Protein AF-A0A938ZQK8-F1 (afdb_monomer_lite)

Sequence (86 aa):
MSVIITQPLTLEEFLKLPETKPASEYINGEIIQKPMPKGRHSRLQGKLCAVINEVTENQKIAYAFPELYHVRIITYDKSRDENDEL

Foldseek 3Di:
DDPPPDDQADPVNVVPDDADVVGWDDDPSDIDRDDHDDVVVVVVLVVVQVVVCVPCVVVQQWHFDPPPVHGDTGGGDPVPCPPPDD

Structure (mmCIF, N/CA/C/O backbone):
data_AF-A0A938ZQK8-F1
#
_entry.id   AF-A0A938ZQK8-F1
#
loop_
_atom_site.group_PDB
_atom_site.id
_atom_site.type_symbol
_atom_site.label_atom_id
_atom_site.label_alt_id
_atom_site.label_comp_id
_atom_site.label_asym_id
_atom_site.label_entity_id
_atom_site.label_seq_id
_atom_site.pdbx_PDB_ins_code
_atom_site.Cartn_x
_atom_site.Cartn_y
_atom_site.Cartn_z
_atom_site.occupancy
_atom_site.B_iso_or_equiv
_atom_site.auth_seq_id
_atom_site.auth_comp_id
_atom_site.auth_asym_id
_atom_site.auth_atom_id
_atom_site.pdbx_PDB_model_num
ATOM 1 N N . MET A 1 1 ? -33.837 -10.238 24.082 1.00 36.53 1 MET A N 1
ATOM 2 C CA . MET A 1 1 ? -32.564 -10.072 23.350 1.00 36.53 1 MET A CA 1
ATOM 3 C C . MET A 1 1 ? -32.714 -8.837 22.482 1.00 36.53 1 MET A C 1
ATOM 5 O O . MET A 1 1 ? -33.630 -8.816 21.673 1.00 36.53 1 MET A O 1
ATOM 9 N N . SER A 1 2 ? -31.935 -7.783 22.734 1.00 37.22 2 SER A N 1
ATOM 10 C CA . SER A 1 2 ? -32.018 -6.546 21.949 1.00 37.22 2 SER A CA 1
ATOM 11 C C . SER A 1 2 ? -31.174 -6.723 20.691 1.00 37.22 2 SER A C 1
ATOM 13 O O . SER A 1 2 ? -29.973 -6.964 20.796 1.00 37.22 2 SER A O 1
ATOM 15 N N . VAL A 1 3 ? -31.803 -6.680 19.520 1.00 45.31 3 VAL A N 1
ATOM 16 C CA . VAL A 1 3 ? -31.090 -6.689 18.241 1.00 45.31 3 VAL A CA 1
ATOM 17 C C . VAL A 1 3 ? -30.560 -5.275 18.033 1.00 45.31 3 VAL A C 1
ATOM 19 O O . VAL A 1 3 ? -31.326 -4.361 17.739 1.00 45.31 3 VAL A O 1
ATOM 22 N N . ILE A 1 4 ? -29.259 -5.076 18.244 1.00 53.19 4 ILE A N 1
ATOM 23 C CA . ILE A 1 4 ? -28.597 -3.827 17.871 1.00 53.19 4 ILE A CA 1
ATOM 24 C C . ILE A 1 4 ? -28.425 -3.878 16.354 1.00 53.19 4 ILE A C 1
ATOM 26 O O . ILE A 1 4 ? -27.589 -4.617 15.844 1.00 53.19 4 ILE A O 1
ATOM 30 N N . ILE A 1 5 ? -29.248 -3.121 15.632 1.00 52.41 5 ILE A N 1
ATOM 31 C CA . ILE A 1 5 ? -29.013 -2.837 14.218 1.00 52.41 5 ILE A CA 1
ATOM 32 C C . ILE A 1 5 ? -27.910 -1.777 14.193 1.00 52.41 5 ILE A C 1
ATOM 34 O O . ILE A 1 5 ? -28.184 -0.581 14.269 1.00 52.41 5 ILE A O 1
ATOM 38 N N . THR A 1 6 ? -26.649 -2.207 14.182 1.00 62.44 6 THR A N 1
ATOM 39 C CA . THR A 1 6 ? -25.529 -1.317 13.866 1.00 62.44 6 THR A CA 1
ATOM 40 C C . THR A 1 6 ? -25.712 -0.859 12.430 1.00 62.44 6 THR A C 1
ATOM 42 O O . THR A 1 6 ? -25.691 -1.681 11.513 1.00 62.44 6 THR A O 1
ATOM 45 N N . GLN A 1 7 ? -25.945 0.440 12.231 1.00 68.94 7 GLN A N 1
ATOM 46 C CA . GLN A 1 7 ? -25.884 1.003 10.888 1.00 68.94 7 GLN A CA 1
ATOM 47 C C . GLN A 1 7 ? -24.484 0.714 10.325 1.00 68.94 7 GLN A C 1
ATOM 49 O O . GLN A 1 7 ? -23.504 0.909 11.052 1.00 68.94 7 GLN A O 1
ATOM 54 N N . PRO A 1 8 ? -24.378 0.193 9.092 1.00 73.12 8 PRO A N 1
ATOM 55 C CA . PRO A 1 8 ? -23.081 -0.044 8.479 1.00 73.12 8 PRO A CA 1
ATOM 56 C C . PRO A 1 8 ? -22.338 1.289 8.385 1.00 73.12 8 PRO A C 1
ATOM 58 O O . PRO A 1 8 ? -22.920 2.290 7.965 1.00 73.12 8 PRO A O 1
ATOM 61 N N . LEU A 1 9 ? -21.072 1.296 8.805 1.00 83.69 9 LEU A N 1
ATOM 62 C CA . LEU A 1 9 ? -20.215 2.475 8.728 1.00 83.69 9 LEU A CA 1
ATOM 63 C C . LEU A 1 9 ? -20.145 2.927 7.269 1.00 83.69 9 LEU A C 1
ATOM 65 O O . LEU A 1 9 ? -19.966 2.097 6.381 1.00 83.69 9 LEU A O 1
ATOM 69 N N . THR A 1 10 ? -20.277 4.219 6.999 1.00 91.44 10 THR A N 1
ATOM 70 C CA . THR A 1 10 ? -20.108 4.732 5.638 1.00 91.44 10 THR A CA 1
ATOM 71 C C . THR A 1 10 ? -18.628 4.885 5.286 1.00 91.44 10 THR A C 1
ATOM 73 O O . THR A 1 10 ? -17.768 5.065 6.151 1.00 91.44 10 THR A O 1
ATOM 76 N N . LEU A 1 11 ? -18.312 4.881 3.987 1.00 90.94 11 LEU A N 1
ATOM 77 C CA . LEU A 1 11 ? -16.951 5.158 3.517 1.00 90.94 11 LEU A CA 1
ATOM 78 C C . LEU A 1 11 ? -16.461 6.545 3.971 1.00 90.94 11 LEU A C 1
ATOM 80 O O . LEU A 1 11 ? -15.296 6.701 4.318 1.00 90.94 11 LEU A O 1
ATOM 84 N N . GLU A 1 12 ? -17.340 7.550 3.990 1.00 93.38 12 GLU A N 1
ATOM 85 C CA . GLU A 1 12 ? -16.978 8.908 4.409 1.00 93.38 12 GLU A CA 1
ATOM 86 C C . GLU A 1 12 ? -16.611 8.968 5.898 1.00 93.38 12 GLU A C 1
ATOM 88 O O . GLU A 1 12 ? -15.653 9.640 6.276 1.00 93.38 12 GLU A O 1
ATOM 93 N N . GLU A 1 13 ? -17.343 8.246 6.747 1.00 92.25 13 GLU A N 1
ATOM 94 C CA . GLU A 1 13 ? -17.017 8.132 8.170 1.00 92.25 13 GLU A CA 1
ATOM 95 C C . GLU A 1 13 ? -15.709 7.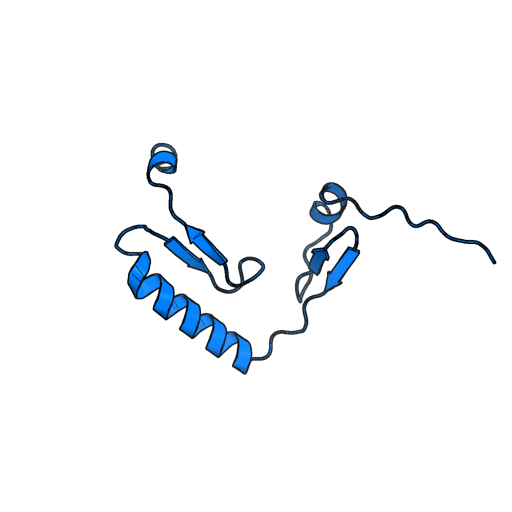371 8.383 1.00 92.25 13 GLU A C 1
ATOM 97 O O . GLU A 1 13 ? -14.887 7.803 9.188 1.00 92.25 13 GLU A O 1
ATOM 102 N N . PHE A 1 14 ? -15.477 6.293 7.626 1.00 92.00 14 PHE A N 1
ATOM 103 C CA . PHE A 1 14 ? -14.215 5.555 7.659 1.00 92.00 14 PHE A CA 1
ATOM 104 C C . PHE A 1 14 ? -13.012 6.447 7.322 1.00 92.00 14 PHE A C 1
ATOM 106 O O . PHE A 1 14 ? -12.024 6.434 8.050 1.00 92.00 14 PHE A O 1
ATOM 113 N N . LEU A 1 15 ? -13.106 7.267 6.269 1.00 92.31 15 LEU A N 1
ATOM 114 C CA . LEU A 1 15 ? -12.023 8.161 5.837 1.00 92.31 15 LEU A CA 1
ATOM 115 C C . LEU A 1 15 ? -11.690 9.272 6.84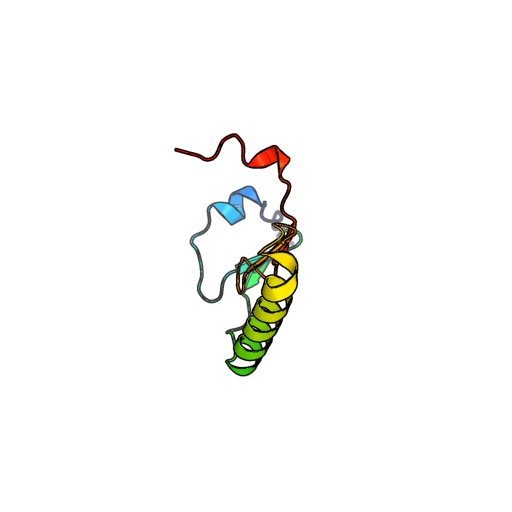9 1.00 92.31 15 LEU A C 1
ATOM 117 O O . LEU A 1 15 ? -10.623 9.873 6.758 1.00 92.31 15 LEU A O 1
ATOM 121 N N . LYS A 1 16 ? -12.582 9.558 7.808 1.00 94.19 16 LYS A N 1
ATOM 122 C CA . LYS A 1 16 ? -12.344 10.528 8.894 1.00 94.19 16 LYS A CA 1
ATOM 123 C C . LYS A 1 16 ? -11.638 9.909 10.105 1.00 94.19 16 LYS A C 1
ATOM 125 O O . LYS A 1 16 ? -11.223 10.646 10.999 1.00 94.19 16 LYS A O 1
ATOM 130 N N . LEU A 1 17 ? -11.528 8.581 10.173 1.00 91.44 17 LEU A N 1
ATOM 131 C CA . LEU A 1 17 ? -10.848 7.895 11.270 1.00 91.44 17 LEU A CA 1
ATOM 132 C C . LEU A 1 17 ? -9.326 8.100 11.184 1.00 91.44 17 LEU A C 1
ATOM 134 O O . LEU A 1 17 ? -8.779 8.247 10.092 1.00 91.44 17 LEU A O 1
ATOM 138 N N . PRO A 1 18 ? -8.615 8.101 12.325 1.00 93.25 18 PRO A N 1
ATOM 139 C CA . PRO A 1 18 ? -7.162 8.172 12.318 1.00 93.25 18 PRO A CA 1
ATOM 140 C C . PRO A 1 18 ? -6.545 6.926 11.670 1.00 93.25 18 PRO A C 1
ATOM 142 O O . PRO A 1 18 ? -7.018 5.805 11.866 1.00 93.25 18 PRO A O 1
ATOM 145 N N . GLU A 1 19 ? -5.435 7.126 10.962 1.00 90.12 19 GLU A N 1
ATOM 146 C CA . GLU A 1 19 ? -4.630 6.041 10.395 1.00 90.12 19 GLU A CA 1
ATOM 147 C C . GLU A 1 19 ? -4.128 5.075 11.483 1.00 90.12 19 GLU A C 1
ATOM 149 O O . GLU A 1 19 ? -3.704 5.482 12.570 1.00 90.12 19 GLU A O 1
ATOM 154 N N . THR A 1 20 ? -4.134 3.776 11.176 1.00 90.62 20 THR A N 1
ATOM 155 C CA . THR A 1 20 ? -3.753 2.696 12.101 1.00 90.62 20 THR A CA 1
ATOM 156 C C . THR A 1 20 ? -2.494 1.959 11.631 1.00 90.62 20 THR A C 1
ATOM 158 O O . THR A 1 20 ? -2.067 2.055 10.480 1.00 90.62 20 THR A O 1
ATOM 161 N N . LYS A 1 21 ? -1.852 1.208 12.537 1.00 86.38 21 LYS A N 1
ATOM 162 C CA . LYS A 1 21 ? -0.713 0.330 12.214 1.00 86.38 21 LYS A CA 1
ATOM 163 C C . LYS A 1 21 ? -0.901 -1.053 12.852 1.00 86.38 21 LYS A C 1
ATOM 165 O O . LYS A 1 21 ? -0.880 -1.136 14.079 1.00 86.38 21 LYS A O 1
ATOM 170 N N . PRO A 1 22 ? -1.029 -2.138 12.061 1.00 86.00 22 PRO A N 1
ATOM 171 C CA . PRO A 1 22 ? -1.212 -2.162 10.603 1.00 86.00 22 PRO A CA 1
ATOM 172 C C . PRO A 1 22 ? -2.475 -1.412 10.165 1.00 86.00 22 PRO A C 1
ATOM 174 O O . PRO A 1 22 ? -3.391 -1.271 10.975 1.00 86.00 22 PRO A O 1
ATOM 177 N N . ALA A 1 23 ? -2.494 -0.955 8.910 1.00 88.31 23 ALA A N 1
ATOM 178 C CA . ALA A 1 23 ? -3.597 -0.179 8.349 1.00 88.31 23 ALA A CA 1
ATOM 179 C C . ALA A 1 23 ? -4.930 -0.936 8.419 1.00 88.31 23 ALA A C 1
ATOM 181 O O . ALA A 1 23 ? -4.964 -2.170 8.384 1.00 88.31 23 ALA A O 1
ATOM 182 N N . SER A 1 24 ? -6.020 -0.185 8.485 1.00 91.12 24 SER A N 1
ATOM 183 C CA . SER A 1 24 ? -7.378 -0.711 8.418 1.00 91.12 24 SER A CA 1
ATOM 184 C C . SER A 1 24 ? -7.920 -0.625 6.991 1.00 91.12 24 SER A C 1
ATOM 186 O O . SER A 1 24 ? -7.604 0.302 6.252 1.00 91.12 24 SER A O 1
ATOM 188 N N . GLU A 1 25 ? -8.754 -1.585 6.610 1.00 90.25 25 GLU A N 1
ATOM 189 C CA . GLU A 1 25 ? -9.422 -1.664 5.315 1.00 90.25 25 GLU A CA 1
ATOM 190 C C . GLU A 1 25 ? -10.931 -1.582 5.514 1.00 90.25 25 GLU A C 1
ATOM 192 O O . GLU A 1 25 ? -11.483 -2.209 6.417 1.00 90.25 25 GLU A O 1
ATOM 197 N N . TYR A 1 26 ? -11.593 -0.807 4.660 1.00 91.12 26 TYR A N 1
ATOM 198 C CA . TYR A 1 26 ? -13.044 -0.730 4.616 1.00 91.12 26 TYR A CA 1
ATOM 199 C C . TYR A 1 26 ? -13.577 -1.664 3.534 1.00 91.12 26 TYR A C 1
ATOM 201 O O . TYR A 1 26 ? -13.295 -1.476 2.348 1.00 91.12 26 TYR A O 1
ATOM 209 N N . ILE A 1 27 ? -14.344 -2.674 3.940 1.00 90.12 27 ILE A N 1
ATOM 210 C CA . ILE A 1 27 ? -14.904 -3.686 3.043 1.00 90.12 27 ILE A CA 1
ATOM 211 C C . ILE A 1 27 ? -16.375 -3.874 3.414 1.00 90.12 27 ILE A C 1
ATOM 213 O O . ILE A 1 27 ? -16.693 -4.305 4.514 1.00 90.12 27 ILE A O 1
ATOM 217 N N . ASN A 1 28 ? -17.282 -3.548 2.489 1.00 88.88 28 ASN A N 1
ATOM 218 C CA . ASN A 1 28 ? -18.730 -3.775 2.625 1.00 88.88 28 ASN A CA 1
ATOM 219 C C . ASN A 1 28 ? -19.380 -3.212 3.911 1.00 88.88 28 ASN A C 1
ATOM 221 O O . ASN A 1 28 ? -20.294 -3.828 4.451 1.00 88.88 28 ASN A O 1
ATOM 225 N N . GLY A 1 29 ? -18.946 -2.042 4.391 1.00 87.06 29 GLY A N 1
ATOM 226 C CA . GLY A 1 29 ? -19.499 -1.432 5.613 1.00 87.06 29 GLY A CA 1
ATOM 227 C C . GLY A 1 29 ? -18.779 -1.827 6.902 1.00 87.06 29 GLY A C 1
ATOM 228 O O . GLY A 1 29 ? -19.145 -1.344 7.973 1.00 87.06 29 GLY A O 1
ATOM 229 N N . GLU A 1 30 ? -17.754 -2.676 6.810 1.00 88.44 30 GLU A N 1
ATOM 230 C CA . GLU A 1 30 ? -16.960 -3.152 7.941 1.00 88.44 30 GLU A CA 1
ATOM 231 C C . GLU A 1 30 ? -15.522 -2.628 7.877 1.00 88.44 30 GLU A C 1
ATOM 233 O O . GLU A 1 30 ? -14.962 -2.428 6.798 1.00 88.44 30 GLU A O 1
ATOM 238 N N . ILE A 1 31 ? -14.912 -2.440 9.051 1.00 90.88 31 ILE A N 1
ATOM 239 C CA . ILE A 1 31 ? -13.484 -2.145 9.187 1.00 90.88 31 ILE A CA 1
ATOM 240 C C . ILE A 1 31 ? -12.746 -3.435 9.540 1.00 90.88 31 ILE A C 1
ATOM 242 O O . ILE A 1 31 ? -12.993 -4.028 10.590 1.00 90.88 31 ILE A O 1
ATOM 246 N N . ILE A 1 32 ? -11.784 -3.826 8.709 1.00 91.25 32 ILE A N 1
ATOM 247 C CA . ILE A 1 32 ? -10.925 -4.991 8.922 1.00 91.25 32 ILE A CA 1
ATOM 248 C C . ILE A 1 32 ? -9.481 -4.514 9.044 1.00 91.25 32 ILE A C 1
ATOM 250 O O . ILE A 1 32 ? -8.955 -3.858 8.152 1.00 91.25 32 ILE A O 1
ATOM 254 N N . GLN A 1 33 ? -8.804 -4.842 10.143 1.00 89.38 33 GLN A N 1
ATOM 255 C CA . GLN A 1 33 ? -7.395 -4.487 10.299 1.00 89.38 33 GLN A CA 1
ATOM 256 C C . GLN A 1 33 ? -6.498 -5.464 9.533 1.00 89.38 33 GLN A C 1
ATOM 258 O O . GLN A 1 33 ? -6.652 -6.684 9.649 1.00 89.38 33 GLN A O 1
ATOM 263 N N . LYS A 1 34 ? -5.521 -4.944 8.781 1.00 85.81 34 LYS A N 1
ATOM 264 C CA . LYS A 1 34 ? -4.552 -5.783 8.073 1.00 85.81 34 LYS A CA 1
ATOM 265 C C . LYS A 1 34 ? -3.747 -6.633 9.060 1.00 85.81 34 LYS A C 1
ATOM 267 O O . LYS A 1 34 ? -3.401 -6.175 10.153 1.00 85.81 34 LYS A O 1
ATOM 272 N N . PRO A 1 35 ? -3.369 -7.861 8.674 1.00 85.44 35 PRO A N 1
ATOM 273 C CA . PRO A 1 35 ? -2.416 -8.628 9.456 1.00 85.44 35 PRO A CA 1
ATOM 274 C C . PRO A 1 35 ? -1.063 -7.910 9.480 1.00 85.44 35 PRO A C 1
ATOM 276 O O . PRO A 1 35 ? -0.665 -7.261 8.511 1.00 85.44 35 PRO A O 1
ATOM 279 N N . MET A 1 36 ? -0.325 -8.070 10.580 1.00 85.88 36 MET A N 1
ATOM 280 C CA . MET A 1 36 ? 1.036 -7.547 10.682 1.00 85.88 36 MET A CA 1
ATOM 281 C C . MET A 1 36 ? 1.889 -8.092 9.522 1.00 85.88 36 MET A C 1
ATOM 283 O O . MET A 1 36 ? 1.950 -9.319 9.343 1.00 85.88 36 MET A O 1
ATOM 287 N N . PRO A 1 37 ? 2.548 -7.227 8.730 1.00 76.69 37 PRO A N 1
ATOM 288 C CA . PRO A 1 37 ? 3.347 -7.677 7.604 1.00 76.69 37 PRO A CA 1
ATOM 289 C C . PRO A 1 37 ? 4.492 -8.565 8.098 1.00 76.69 37 PRO A C 1
ATOM 291 O O . PRO A 1 37 ? 5.228 -8.229 9.025 1.00 76.69 37 PRO A O 1
ATOM 294 N N . LYS A 1 38 ? 4.648 -9.732 7.469 1.00 80.94 38 LYS A N 1
ATOM 295 C CA . LYS A 1 38 ? 5.769 -10.644 7.724 1.00 80.94 38 LYS A CA 1
ATOM 296 C C . LYS A 1 38 ? 6.818 -10.442 6.636 1.00 80.94 38 LYS A C 1
ATOM 298 O O . LYS A 1 38 ? 6.487 -10.499 5.454 1.00 80.94 38 LYS A O 1
ATOM 303 N N . GLY A 1 39 ? 8.095 -10.321 7.009 1.00 79.38 39 GLY A N 1
ATOM 304 C CA . GLY A 1 39 ? 9.171 -9.933 6.079 1.00 79.38 39 GLY A CA 1
ATOM 305 C C . GLY A 1 39 ? 9.315 -10.793 4.811 1.00 79.38 39 GLY A C 1
ATOM 306 O O . GLY A 1 39 ? 9.738 -10.289 3.772 1.00 79.38 39 GLY A O 1
ATOM 307 N N . ARG A 1 40 ? 8.909 -12.073 4.838 1.00 83.06 40 ARG A N 1
ATOM 308 C CA . ARG A 1 40 ? 8.874 -12.923 3.629 1.00 83.06 40 ARG A CA 1
ATOM 309 C C . ARG A 1 40 ? 7.873 -12.418 2.586 1.00 83.06 40 ARG A C 1
ATOM 311 O O . ARG A 1 40 ? 8.197 -12.407 1.402 1.00 83.06 40 ARG A O 1
ATOM 318 N N . HIS A 1 41 ? 6.694 -11.988 3.029 1.00 80.81 41 HIS A N 1
ATOM 319 C CA . HIS A 1 41 ? 5.658 -11.450 2.152 1.00 80.81 41 HIS A CA 1
ATOM 320 C C . HIS A 1 41 ? 6.087 -10.094 1.588 1.00 80.81 41 HIS A C 1
ATOM 322 O O . HIS A 1 41 ? 6.004 -9.903 0.380 1.00 80.81 41 HIS A O 1
ATOM 328 N N . SER A 1 42 ? 6.671 -9.220 2.414 1.00 82.31 42 SER A N 1
ATOM 329 C CA . SER A 1 42 ? 7.200 -7.925 1.960 1.00 82.31 42 SER A CA 1
ATOM 330 C C . SER A 1 42 ? 8.311 -8.085 0.915 1.00 82.31 42 SER A C 1
ATOM 332 O O . SER A 1 42 ? 8.348 -7.361 -0.077 1.00 82.31 42 SER A O 1
ATOM 334 N N . ARG A 1 43 ? 9.192 -9.087 1.067 1.00 87.00 43 ARG A N 1
ATOM 335 C CA . ARG A 1 43 ? 10.239 -9.371 0.070 1.00 87.00 43 ARG A CA 1
ATOM 336 C C . ARG A 1 43 ? 9.662 -9.850 -1.264 1.00 87.00 43 ARG A C 1
ATOM 338 O O . ARG A 1 43 ? 10.178 -9.467 -2.311 1.00 87.00 43 ARG A O 1
ATOM 345 N N . LEU A 1 44 ? 8.635 -10.701 -1.238 1.00 88.56 44 LEU A N 1
ATOM 346 C CA . LEU A 1 44 ? 7.958 -11.157 -2.455 1.00 88.56 44 LEU A CA 1
ATOM 347 C C . LEU A 1 44 ? 7.241 -9.993 -3.151 1.00 88.56 44 LEU A C 1
ATOM 349 O O . LEU A 1 44 ? 7.395 -9.821 -4.356 1.00 88.56 44 LEU A O 1
ATOM 353 N N . GLN A 1 45 ? 6.526 -9.177 -2.378 1.00 87.25 45 GLN A N 1
ATOM 354 C CA . GLN A 1 45 ? 5.816 -7.994 -2.854 1.00 87.25 45 GLN A CA 1
ATOM 355 C C . GLN A 1 45 ? 6.759 -7.015 -3.559 1.00 87.25 45 GLN A C 1
ATOM 357 O O . GLN A 1 45 ? 6.516 -6.649 -4.705 1.00 87.25 45 GLN A O 1
ATOM 362 N N . GLY A 1 46 ? 7.875 -6.661 -2.913 1.00 89.19 46 GLY A N 1
ATOM 363 C CA . GLY A 1 46 ? 8.861 -5.746 -3.487 1.00 89.19 46 GLY A CA 1
ATOM 364 C C . GLY A 1 46 ? 9.472 -6.273 -4.786 1.00 89.19 46 GLY A C 1
ATOM 365 O O . GLY A 1 46 ? 9.596 -5.524 -5.750 1.00 89.19 46 GLY A O 1
ATOM 366 N N . LYS A 1 47 ? 9.791 -7.574 -4.854 1.00 92.44 47 LYS A N 1
ATOM 367 C CA . LYS A 1 47 ? 10.299 -8.194 -6.089 1.00 92.44 47 LYS A CA 1
ATOM 368 C C . LYS A 1 47 ? 9.280 -8.154 -7.222 1.00 92.44 47 LYS A C 1
ATOM 370 O O . LYS A 1 47 ? 9.656 -7.867 -8.351 1.00 92.44 47 LYS A O 1
ATOM 375 N N . LEU A 1 48 ? 8.014 -8.443 -6.929 1.00 90.88 48 LEU A N 1
ATOM 376 C CA . LEU A 1 48 ? 6.954 -8.399 -7.930 1.00 90.88 48 LEU A CA 1
ATOM 377 C C . LEU A 1 48 ? 6.761 -6.977 -8.471 1.00 90.88 48 LEU A C 1
ATOM 379 O O . LEU A 1 48 ? 6.736 -6.796 -9.684 1.00 90.88 48 LEU A O 1
ATOM 383 N N . CYS A 1 49 ? 6.687 -5.973 -7.589 1.00 91.75 49 CYS A N 1
ATOM 384 C CA . CYS A 1 49 ? 6.594 -4.569 -7.997 1.00 91.75 49 CYS A CA 1
ATOM 385 C C . CYS A 1 49 ? 7.778 -4.153 -8.879 1.00 91.75 49 CYS A C 1
ATOM 387 O O . CYS A 1 49 ? 7.566 -3.531 -9.914 1.00 91.75 49 CYS A O 1
ATOM 389 N N . ALA A 1 50 ? 9.003 -4.546 -8.511 1.00 92.69 50 ALA A N 1
ATOM 390 C CA . ALA A 1 50 ? 10.198 -4.228 -9.289 1.00 92.69 50 ALA A CA 1
ATOM 391 C C . ALA A 1 50 ? 10.143 -4.805 -10.713 1.00 92.69 50 ALA A C 1
ATOM 393 O O . ALA A 1 50 ? 10.393 -4.078 -11.668 1.00 92.69 50 ALA A O 1
ATOM 394 N N . VAL A 1 51 ? 9.754 -6.078 -10.859 1.00 94.94 51 VAL A N 1
ATOM 395 C CA . VAL A 1 51 ? 9.640 -6.733 -12.175 1.00 94.94 51 VAL A CA 1
ATOM 396 C C . VAL A 1 51 ? 8.565 -6.078 -13.044 1.00 94.94 51 VAL A C 1
ATOM 398 O O . VAL A 1 51 ? 8.745 -5.956 -14.250 1.00 94.94 51 VAL A O 1
ATOM 401 N N . ILE A 1 52 ? 7.449 -5.638 -12.454 1.00 92.25 52 ILE A N 1
ATOM 402 C CA . ILE A 1 52 ? 6.407 -4.928 -13.208 1.00 92.25 52 ILE A CA 1
ATOM 403 C C . ILE A 1 52 ? 6.940 -3.578 -13.702 1.00 92.25 52 ILE A C 1
ATOM 405 O O . ILE A 1 52 ? 6.848 -3.295 -14.894 1.00 92.25 52 ILE A O 1
ATOM 409 N N . ASN A 1 53 ? 7.545 -2.783 -12.814 1.00 93.06 53 ASN A N 1
ATOM 410 C CA . ASN A 1 53 ? 8.050 -1.450 -13.160 1.00 93.06 53 ASN A CA 1
ATOM 411 C C . ASN A 1 53 ? 9.144 -1.490 -14.223 1.00 93.06 53 ASN A C 1
ATOM 413 O O . ASN A 1 53 ? 9.142 -0.651 -15.119 1.00 93.06 53 ASN A O 1
ATOM 417 N N . GLU A 1 54 ? 10.021 -2.496 -14.186 1.00 95.44 54 GLU A N 1
ATOM 418 C CA . GLU A 1 54 ? 11.055 -2.692 -15.207 1.00 95.44 54 GLU A CA 1
ATOM 419 C C . GLU A 1 54 ? 10.471 -2.720 -16.631 1.00 95.44 54 GLU A C 1
ATOM 421 O O . GLU A 1 54 ? 11.069 -2.182 -17.564 1.00 95.44 54 GLU A O 1
ATOM 426 N N . VAL A 1 55 ? 9.276 -3.296 -16.792 1.00 94.12 55 VAL A N 1
ATOM 427 C CA . VAL A 1 55 ? 8.603 -3.419 -18.090 1.00 94.12 55 VAL A CA 1
ATOM 428 C C . VAL A 1 55 ? 7.719 -2.205 -18.401 1.00 94.12 55 VAL A C 1
ATOM 430 O O . VAL A 1 55 ? 7.593 -1.831 -19.567 1.00 94.12 55 VAL A O 1
ATOM 433 N N . THR A 1 56 ? 7.091 -1.584 -17.398 1.00 92.31 56 THR A N 1
ATOM 434 C CA . THR A 1 56 ? 5.997 -0.620 -17.626 1.00 92.31 56 THR A CA 1
ATOM 435 C C . THR A 1 56 ? 6.358 0.848 -17.411 1.00 92.31 56 THR A C 1
ATOM 437 O O . THR A 1 56 ? 5.690 1.713 -17.982 1.00 92.31 56 THR A O 1
ATOM 440 N N . GLU A 1 57 ? 7.386 1.154 -16.617 1.00 89.19 57 GLU A N 1
ATOM 441 C CA . GLU A 1 57 ? 7.660 2.517 -16.138 1.00 89.19 57 GLU A CA 1
ATOM 442 C C . GLU A 1 57 ? 8.278 3.412 -17.221 1.00 89.19 57 GLU A C 1
ATOM 444 O O . GLU A 1 57 ? 7.797 4.519 -17.459 1.00 89.19 57 GLU A O 1
ATOM 449 N N . ASN A 1 58 ? 9.278 2.913 -17.959 1.00 89.62 58 ASN A N 1
ATOM 450 C CA . ASN A 1 58 ? 9.966 3.683 -19.010 1.00 89.62 58 ASN A CA 1
ATOM 451 C C . ASN A 1 58 ? 9.024 4.145 -20.129 1.00 89.62 58 ASN A C 1
ATOM 453 O O . ASN A 1 58 ? 9.182 5.230 -20.685 1.00 89.62 58 ASN A O 1
ATOM 457 N N . GLN A 1 59 ? 8.041 3.311 -20.470 1.00 89.56 59 GLN A N 1
ATOM 458 C CA . GLN A 1 59 ? 7.041 3.625 -21.492 1.00 89.56 59 GLN A CA 1
ATOM 459 C C . GLN A 1 59 ? 5.849 4.402 -20.922 1.00 89.56 59 GLN A C 1
ATOM 461 O O . GLN A 1 59 ? 4.919 4.705 -21.668 1.00 89.56 59 GLN A O 1
ATOM 466 N N . LYS A 1 60 ? 5.871 4.713 -19.617 1.00 88.19 60 LYS A N 1
ATOM 467 C CA . LYS A 1 60 ? 4.756 5.286 -18.865 1.00 88.19 60 LYS A CA 1
ATOM 468 C C . LYS A 1 60 ? 3.451 4.545 -19.170 1.00 88.19 60 LYS A C 1
ATOM 470 O O . LYS A 1 60 ? 2.463 5.136 -19.573 1.00 88.19 60 LYS A O 1
ATOM 475 N N . ILE A 1 61 ? 3.460 3.220 -19.057 1.00 89.25 61 ILE A N 1
ATOM 476 C CA . ILE A 1 61 ? 2.255 2.394 -1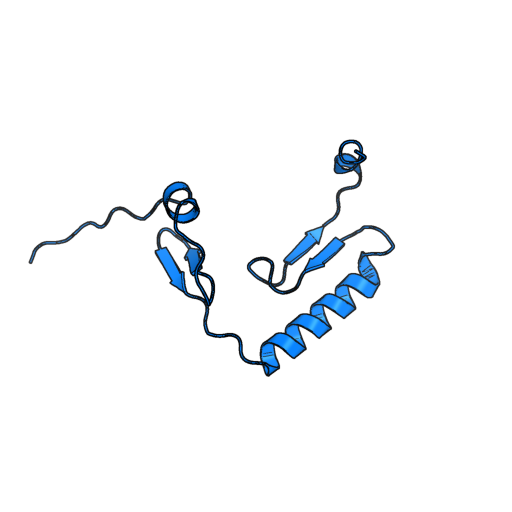9.239 1.00 89.25 61 ILE A CA 1
ATOM 477 C C . ILE A 1 61 ? 1.598 2.151 -17.889 1.00 89.25 61 ILE A C 1
ATOM 479 O O . ILE A 1 61 ? 0.375 2.196 -17.762 1.00 89.25 61 ILE A O 1
ATOM 483 N N . ALA A 1 62 ? 2.409 1.876 -16.872 1.00 88.00 62 ALA A N 1
ATOM 484 C CA . ALA A 1 62 ? 1.931 1.642 -15.527 1.00 88.00 62 ALA A CA 1
ATOM 485 C C . ALA A 1 62 ? 3.044 1.794 -14.490 1.00 88.00 62 ALA A C 1
ATOM 487 O O . ALA A 1 62 ? 4.226 1.653 -14.807 1.00 88.00 62 ALA A O 1
ATOM 488 N N . TYR A 1 63 ? 2.623 1.990 -13.245 1.00 87.12 63 TYR A N 1
ATOM 489 C CA . TYR A 1 63 ? 3.478 2.032 -12.066 1.00 87.12 63 TYR A CA 1
ATOM 490 C C . TYR A 1 63 ? 2.936 1.070 -11.007 1.00 87.12 63 TYR A C 1
ATOM 492 O O . TYR A 1 63 ? 1.753 1.093 -10.662 1.00 87.12 63 TYR A O 1
ATOM 500 N N . ALA A 1 64 ? 3.802 0.211 -10.489 1.00 88.06 64 ALA A N 1
ATOM 501 C CA . ALA A 1 64 ? 3.539 -0.721 -9.411 1.00 88.06 64 ALA A CA 1
ATOM 502 C C . ALA A 1 64 ? 4.122 -0.179 -8.105 1.00 88.06 64 ALA A C 1
ATOM 504 O O . ALA A 1 64 ? 5.337 -0.029 -7.960 1.00 88.06 64 ALA A O 1
ATOM 505 N N . PHE A 1 65 ? 3.250 0.052 -7.127 1.00 83.62 65 PHE A N 1
ATOM 506 C CA . PHE A 1 65 ? 3.640 0.549 -5.812 1.00 83.62 65 PHE A CA 1
ATOM 507 C C . PHE A 1 65 ? 3.441 -0.543 -4.756 1.00 83.62 65 PHE A C 1
ATOM 509 O O . PHE A 1 65 ? 2.332 -1.083 -4.636 1.00 83.62 65 PHE A O 1
ATOM 516 N N . PRO A 1 66 ? 4.479 -0.894 -3.978 1.00 73.25 66 PRO A N 1
ATOM 517 C CA . PRO A 1 66 ? 4.280 -1.707 -2.792 1.00 73.25 66 PRO A CA 1
ATOM 518 C C . PRO A 1 66 ? 3.524 -0.881 -1.743 1.00 73.25 66 PRO A C 1
ATOM 520 O O . PRO A 1 66 ? 3.793 0.301 -1.557 1.00 73.25 66 PRO A O 1
ATOM 523 N N . GLU A 1 67 ? 2.585 -1.521 -1.048 1.00 68.31 67 GLU A N 1
ATOM 524 C CA . GLU A 1 67 ? 1.882 -0.954 0.115 1.00 68.31 67 GLU A CA 1
ATOM 525 C C . GLU A 1 67 ? 1.018 0.301 -0.136 1.00 68.31 67 GLU A C 1
ATOM 527 O O . GLU A 1 67 ? 0.605 0.956 0.821 1.00 68.31 67 GLU A O 1
ATOM 532 N N . LEU A 1 68 ? 0.632 0.591 -1.386 1.00 67.50 68 LEU A N 1
ATOM 533 C CA . LEU A 1 68 ? -0.419 1.574 -1.683 1.00 67.50 68 LEU A CA 1
ATOM 534 C C . LEU A 1 68 ? -1.802 0.948 -1.428 1.00 67.50 68 LEU A C 1
ATOM 536 O O . LEU A 1 68 ? -2.513 0.544 -2.348 1.00 67.50 68 LEU A O 1
ATOM 540 N N . TYR A 1 69 ? -2.129 0.775 -0.148 1.00 56.28 69 TYR A N 1
ATOM 541 C CA . TYR A 1 69 ? -3.251 -0.007 0.393 1.00 56.28 69 TYR A CA 1
ATOM 542 C C . TYR A 1 69 ? -3.209 -1.524 0.047 1.00 56.28 69 TYR A C 1
ATOM 544 O O . TYR A 1 69 ? -3.513 -2.338 0.914 1.00 56.28 69 TYR A O 1
ATOM 552 N N . HIS A 1 70 ? -2.707 -1.934 -1.127 1.00 55.41 70 HIS A N 1
ATOM 553 C CA . HIS A 1 70 ? -2.340 -3.287 -1.598 1.00 55.41 70 HIS A CA 1
ATOM 554 C C . HI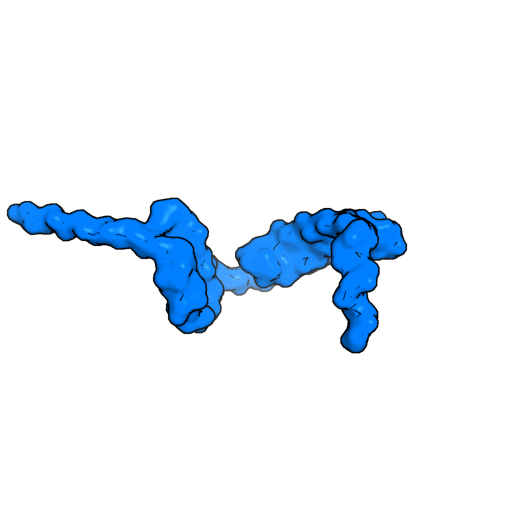S A 1 70 ? -1.303 -3.155 -2.747 1.00 55.41 70 HIS A C 1
ATOM 556 O O . HIS A 1 70 ? -1.001 -2.037 -3.156 1.00 55.41 70 HIS A O 1
ATOM 562 N N . VAL A 1 71 ? -0.751 -4.250 -3.308 1.00 50.81 71 VAL A N 1
ATOM 563 C CA . VAL A 1 71 ? -0.006 -4.137 -4.589 1.00 50.81 71 VAL A CA 1
ATOM 564 C C . VAL A 1 71 ? -0.976 -3.642 -5.652 1.00 50.81 71 VAL A C 1
ATOM 566 O O . VAL A 1 71 ? -1.874 -4.379 -6.057 1.00 50.81 71 VAL A O 1
ATOM 569 N N . ARG A 1 72 ? -0.803 -2.400 -6.094 1.00 63.72 72 ARG A N 1
ATOM 570 C CA . ARG A 1 72 ? -1.586 -1.817 -7.180 1.00 63.72 72 ARG A CA 1
ATOM 571 C C . ARG A 1 72 ? -0.671 -1.508 -8.349 1.00 63.72 72 ARG A C 1
ATOM 573 O O . ARG A 1 72 ? 0.366 -0.875 -8.174 1.00 63.72 72 ARG A O 1
ATOM 580 N N . ILE A 1 73 ? -1.094 -1.963 -9.523 1.00 62.94 73 ILE A N 1
ATOM 581 C CA . ILE A 1 73 ? -0.605 -1.487 -10.811 1.00 62.94 73 ILE A CA 1
ATOM 582 C C . ILE A 1 73 ? -1.534 -0.339 -11.192 1.00 62.94 73 ILE A C 1
ATOM 584 O O . ILE A 1 73 ? -2.718 -0.556 -11.445 1.00 62.94 73 ILE A O 1
ATOM 588 N N . ILE A 1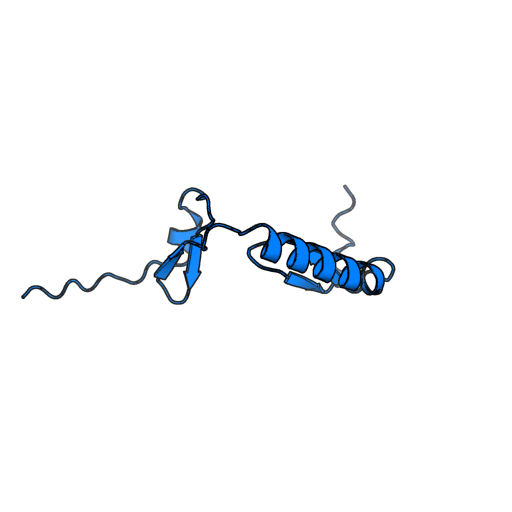 74 ? -1.021 0.883 -11.163 1.00 73.19 74 ILE A N 1
ATOM 589 C CA . ILE A 1 74 ? -1.738 2.059 -11.639 1.00 73.19 74 ILE A CA 1
ATOM 590 C C . ILE A 1 74 ? -1.375 2.211 -13.106 1.00 73.19 74 ILE A C 1
ATOM 592 O O . ILE A 1 74 ? -0.217 2.463 -13.427 1.00 73.19 74 ILE A O 1
ATOM 596 N N . THR A 1 75 ? -2.343 2.014 -13.996 1.00 66.81 75 THR A N 1
ATOM 597 C CA . THR A 1 75 ? -2.169 2.297 -15.422 1.00 66.81 75 THR A CA 1
ATOM 598 C C . THR A 1 75 ? -2.041 3.799 -15.617 1.00 66.81 75 THR A C 1
ATOM 600 O O . THR A 1 75 ? -2.857 4.565 -15.101 1.00 66.81 75 THR A O 1
ATOM 603 N N . TYR A 1 76 ? -1.025 4.212 -16.357 1.00 58.88 76 TYR A N 1
ATOM 604 C CA . TYR A 1 76 ? -0.779 5.604 -16.676 1.00 58.88 76 TYR A CA 1
ATOM 605 C C . TYR A 1 76 ? -1.582 5.997 -17.918 1.00 58.88 76 TYR A C 1
ATOM 607 O O . TYR A 1 76 ? -1.534 5.328 -18.949 1.00 58.88 76 TYR A O 1
ATOM 615 N N . ASP A 1 77 ? -2.333 7.088 -17.797 1.00 62.34 77 ASP A N 1
ATOM 616 C CA . ASP A 1 77 ? -3.056 7.716 -18.894 1.00 62.34 77 ASP A CA 1
ATOM 617 C C . ASP A 1 77 ? -2.361 9.037 -19.223 1.00 62.34 77 ASP A C 1
ATOM 619 O O . ASP A 1 77 ? -2.432 10.002 -18.460 1.00 62.34 77 ASP A O 1
ATOM 623 N N . LYS A 1 78 ? -1.688 9.069 -20.376 1.00 55.69 78 LYS A N 1
ATOM 624 C CA . LYS A 1 78 ? -0.906 10.216 -20.851 1.00 55.69 78 LYS A CA 1
ATOM 625 C C . LYS A 1 78 ? -1.743 11.493 -20.995 1.00 55.69 78 LYS A C 1
ATOM 627 O O . LYS A 1 78 ? -1.179 12.578 -20.973 1.00 55.69 78 LYS A O 1
ATOM 632 N N . SER A 1 79 ? -3.068 11.379 -21.116 1.00 57.53 79 SER A N 1
ATOM 633 C CA . SER A 1 79 ? -3.969 12.529 -21.271 1.00 57.53 79 SER A CA 1
ATOM 634 C C . SER A 1 79 ? -4.235 13.305 -19.971 1.00 57.53 79 SER A C 1
ATOM 636 O O . SER A 1 79 ? -4.797 14.396 -20.021 1.00 57.53 79 SER A O 1
ATOM 638 N N . ARG A 1 80 ? -3.834 12.773 -18.805 1.00 58.03 80 ARG A N 1
ATOM 639 C CA . ARG A 1 80 ? -4.031 13.415 -17.491 1.00 58.03 80 ARG A CA 1
ATOM 640 C C . ARG A 1 80 ? -2.848 14.248 -16.990 1.00 58.03 80 ARG A C 1
ATOM 642 O O . ARG A 1 80 ? -3.036 14.997 -16.040 1.00 58.03 80 ARG A O 1
ATOM 649 N N . ASP A 1 81 ? -1.678 14.138 -17.616 1.00 54.69 81 ASP A N 1
ATOM 650 C CA . ASP A 1 81 ? -0.413 14.706 -17.111 1.00 54.69 81 ASP A CA 1
ATOM 651 C C . ASP A 1 81 ? -0.126 16.134 -17.624 1.00 54.69 81 ASP A C 1
ATOM 653 O O . ASP A 1 81 ? 0.785 16.794 -17.142 1.00 54.69 81 ASP A O 1
ATOM 657 N N . GLU A 1 82 ? -0.916 16.663 -18.570 1.00 52.12 82 GLU A N 1
ATOM 658 C CA . GLU A 1 82 ? -0.731 18.033 -19.099 1.00 52.12 82 GLU A CA 1
ATOM 659 C C . GLU A 1 82 ? -1.021 19.145 -18.064 1.00 52.12 82 GLU A C 1
ATOM 661 O O . GLU A 1 82 ? -0.851 20.322 -18.369 1.00 52.12 82 GLU A O 1
ATOM 666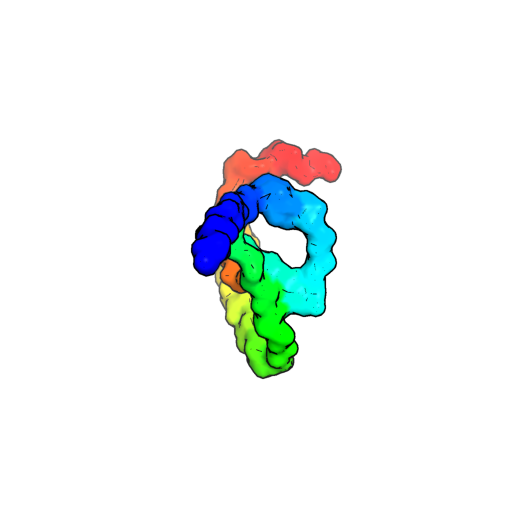 N N . ASN A 1 83 ? -1.451 18.797 -16.845 1.00 48.19 83 ASN A N 1
ATOM 667 C CA . ASN A 1 83 ? -1.825 19.749 -15.794 1.00 48.19 83 ASN A CA 1
ATOM 668 C C . ASN A 1 83 ? -0.946 19.697 -14.529 1.00 48.19 83 ASN A C 1
ATOM 670 O O . ASN A 1 83 ? -1.252 20.429 -13.591 1.00 48.19 83 ASN A O 1
ATOM 674 N N . ASP A 1 84 ? 0.107 18.871 -14.483 1.00 44.72 84 ASP A N 1
ATOM 675 C CA . ASP A 1 84 ? 0.899 18.641 -13.254 1.00 44.72 84 ASP A CA 1
ATOM 676 C C . ASP A 1 84 ? 2.364 19.137 -13.332 1.00 44.72 84 ASP A C 1
ATOM 678 O O . ASP A 1 84 ? 3.179 18.821 -12.468 1.00 44.72 84 ASP A O 1
ATOM 682 N N . GLU A 1 85 ? 2.716 19.967 -14.326 1.00 38.06 85 GLU A N 1
ATOM 683 C CA . GLU A 1 85 ? 3.963 20.754 -14.303 1.00 38.06 85 GLU A CA 1
ATOM 684 C C . GLU A 1 85 ? 3.735 22.127 -13.633 1.00 38.06 85 GLU A C 1
ATOM 686 O O . GLU A 1 85 ? 3.489 23.130 -14.309 1.00 38.06 85 GLU A O 1
ATOM 691 N N . LEU A 1 86 ? 3.840 22.173 -12.297 1.00 36.66 86 LEU A N 1
ATOM 692 C CA . LEU A 1 86 ? 4.129 23.379 -11.500 1.00 36.66 86 LEU A CA 1
ATOM 693 C C . LEU A 1 86 ? 5.161 23.082 -10.405 1.00 36.66 86 LEU A C 1
ATOM 695 O O . LEU A 1 86 ? 4.959 22.112 -9.641 1.00 36.66 86 LEU A O 1
#

pLDDT: mean 77.95, std 16.97, range [36.53, 95.44]

Secondary structure (DSSP, 8-state):
------PPPPHHHHHTSPP-SSPEEEETTEEEEPPPPPHHHHHHHHHHHHHHHHHHTTTTSEEEEEEESEEEEEE--GGGGGG---

Radius of gyration: 18.2 Å; chains: 1; bounding box: 44×36×45 Å